Protein AF-A0A351WUB9-F1 (afdb_monomer)

Secondary structure (DSSP, 8-state):
---------------PPP-------------S----S---TTS------GGGEEEEEEGGGHHHHHTT---HHHHHHHHTTT-PPPTT-EEEEEETTTEEEEEETTEEEEEEE-SSEEEEEEPP-

Structure (mmCIF, N/CA/C/O backbone):
data_AF-A0A351WUB9-F1
#
_entry.id   AF-A0A351WUB9-F1
#
loop_
_atom_site.group_PDB
_atom_site.id
_atom_site.type_symbol
_atom_site.label_atom_id
_atom_site.label_alt_id
_atom_site.label_comp_id
_atom_site.label_asym_id
_atom_site.label_entity_id
_atom_site.label_seq_id
_atom_site.pdbx_PDB_ins_code
_atom_site.Cartn_x
_atom_site.Cartn_y
_atom_site.Cartn_z
_atom_site.occupancy
_atom_site.B_iso_or_equiv
_atom_site.auth_seq_id
_atom_site.auth_comp_id
_atom_site.auth_asym_id
_atom_site.auth_atom_id
_atom_site.pdbx_PDB_model_num
ATOM 1 N N . MET A 1 1 ? 45.863 37.625 -45.390 1.00 37.53 1 MET A N 1
ATOM 2 C CA . MET A 1 1 ? 47.266 37.220 -45.158 1.00 37.53 1 MET A CA 1
ATOM 3 C C . MET A 1 1 ? 47.279 36.270 -43.974 1.00 37.53 1 MET A C 1
ATOM 5 O O . MET A 1 1 ? 46.566 36.507 -43.010 1.00 37.53 1 MET A O 1
ATOM 9 N N . ARG A 1 2 ? 47.949 35.135 -44.159 1.00 51.59 2 ARG A N 1
ATOM 10 C CA . ARG A 1 2 ? 47.886 33.893 -43.378 1.00 51.59 2 ARG A CA 1
ATOM 11 C C . ARG A 1 2 ? 48.913 33.952 -42.246 1.00 51.59 2 ARG A C 1
ATOM 13 O O . ARG A 1 2 ? 50.030 34.376 -42.515 1.00 51.59 2 ARG A O 1
ATOM 20 N N . VAL A 1 3 ? 48.571 33.453 -41.061 1.00 47.41 3 VAL A N 1
ATOM 21 C CA . VAL A 1 3 ? 49.551 33.063 -40.033 1.00 47.41 3 VAL A CA 1
ATOM 22 C C . VAL A 1 3 ? 49.094 31.748 -39.388 1.00 47.41 3 VAL A C 1
ATOM 24 O O . VAL A 1 3 ? 48.036 31.692 -38.777 1.00 47.41 3 VAL A O 1
ATOM 27 N N . ILE A 1 4 ? 49.631 30.652 -39.935 1.00 44.12 4 ILE A N 1
ATOM 28 C CA . ILE A 1 4 ? 50.515 29.619 -39.347 1.00 44.12 4 ILE A CA 1
ATOM 29 C C . ILE A 1 4 ? 49.827 28.564 -38.473 1.00 44.12 4 ILE A C 1
ATOM 31 O O . ILE A 1 4 ? 49.181 28.838 -37.471 1.00 44.12 4 ILE A O 1
ATOM 35 N N . SER A 1 5 ? 50.006 27.332 -38.941 1.00 58.91 5 SER A N 1
ATOM 36 C CA . SER A 1 5 ? 49.690 26.061 -38.314 1.00 58.91 5 SER A CA 1
ATOM 37 C C . SER A 1 5 ? 51.014 25.505 -37.801 1.00 58.91 5 SER A C 1
ATOM 39 O O . SER A 1 5 ? 51.958 25.432 -38.585 1.00 58.91 5 SER A O 1
ATOM 41 N N . GLU A 1 6 ? 51.083 25.112 -36.533 1.00 56.53 6 GLU A N 1
ATOM 42 C CA . GLU A 1 6 ? 52.180 24.304 -36.001 1.00 56.53 6 GLU A CA 1
ATOM 43 C C . GLU A 1 6 ? 51.559 23.183 -35.170 1.00 56.53 6 GLU A C 1
ATOM 45 O O . GLU A 1 6 ? 50.889 23.411 -34.163 1.00 56.53 6 GLU A O 1
ATOM 50 N N . GLY A 1 7 ? 51.690 21.964 -35.687 1.00 48.34 7 GLY A N 1
ATOM 51 C CA . GLY A 1 7 ? 51.301 20.747 -34.995 1.00 48.34 7 GLY A CA 1
ATOM 52 C C . GLY A 1 7 ? 52.343 20.330 -33.960 1.00 48.34 7 GLY A C 1
ATOM 53 O O . GLY A 1 7 ? 53.490 20.766 -33.988 1.00 48.34 7 GLY A O 1
ATOM 54 N N . GLY A 1 8 ? 51.943 19.419 -33.078 1.00 36.59 8 GLY A N 1
ATOM 55 C CA . GLY A 1 8 ? 52.851 18.762 -32.145 1.00 36.59 8 GLY A CA 1
ATOM 56 C C . GLY A 1 8 ? 52.101 17.764 -31.277 1.00 36.59 8 GLY A C 1
ATOM 57 O O . GLY A 1 8 ? 51.615 18.109 -30.207 1.00 36.59 8 GLY A O 1
ATOM 58 N N . GLY A 1 9 ? 51.958 16.529 -31.758 1.00 44.31 9 GLY A N 1
ATOM 59 C CA . GLY A 1 9 ? 51.484 15.421 -30.933 1.00 44.31 9 GLY A CA 1
ATOM 60 C C . GLY A 1 9 ? 52.617 14.846 -30.086 1.00 44.31 9 GLY A C 1
ATOM 61 O O . GLY A 1 9 ? 53.746 14.801 -30.555 1.00 44.31 9 GLY A O 1
ATOM 62 N N . SER A 1 10 ? 52.307 14.364 -28.879 1.00 46.56 10 SER A N 1
ATOM 63 C CA . SER A 1 10 ? 52.788 13.067 -28.376 1.00 46.56 10 SER A CA 1
ATOM 64 C C . SER A 1 10 ? 52.179 12.739 -27.004 1.00 46.56 10 SER A C 1
ATOM 66 O O . SER A 1 10 ? 52.304 13.511 -26.062 1.00 46.56 10 SER A O 1
ATOM 68 N N . LEU A 1 11 ? 51.540 11.567 -26.933 1.00 51.75 11 LEU A N 1
ATOM 69 C CA . LEU A 1 11 ? 51.414 10.657 -25.784 1.00 51.75 11 LEU A CA 1
ATOM 70 C C . LEU A 1 11 ? 51.105 11.248 -24.391 1.00 51.75 11 LEU A C 1
ATOM 72 O O . LEU A 1 11 ? 52.006 11.559 -23.617 1.00 51.75 11 LEU A O 1
ATOM 76 N N . ALA A 1 12 ? 49.837 11.171 -23.977 1.00 48.62 12 ALA A N 1
ATOM 77 C CA . ALA A 1 12 ? 49.499 11.022 -22.562 1.00 48.62 12 ALA A CA 1
ATOM 78 C C . ALA A 1 12 ? 48.303 10.074 -22.385 1.00 48.62 12 ALA A C 1
ATOM 80 O O . ALA A 1 12 ? 47.210 10.280 -22.906 1.00 48.62 12 ALA A O 1
ATOM 81 N N . ARG A 1 13 ? 48.580 8.983 -21.674 1.00 45.00 13 ARG A N 1
ATOM 82 C CA . ARG A 1 13 ? 47.682 7.901 -21.263 1.00 45.00 13 ARG A CA 1
ATOM 83 C C . ARG A 1 13 ? 46.417 8.419 -20.565 1.00 45.00 13 ARG A C 1
ATOM 85 O O . ARG A 1 13 ? 46.485 9.313 -19.731 1.00 45.00 13 ARG A O 1
ATOM 92 N N . SER A 1 14 ? 45.303 7.736 -20.831 1.00 51.94 14 SER A N 1
ATOM 93 C CA . SER A 1 14 ? 44.054 7.773 -20.054 1.00 51.94 14 SER A CA 1
ATOM 94 C C . SER A 1 14 ? 44.297 7.673 -18.540 1.00 51.94 14 SER A C 1
ATOM 96 O O . SER A 1 14 ? 44.988 6.753 -18.092 1.00 51.94 14 SER A O 1
ATOM 98 N N . PRO A 1 15 ? 43.572 8.486 -17.758 1.00 49.22 15 PRO A N 1
ATOM 99 C CA . PRO A 1 15 ? 42.621 7.929 -16.805 1.00 49.22 15 PRO A CA 1
ATOM 100 C C . PRO A 1 15 ? 41.219 8.515 -17.030 1.00 49.22 15 PRO A C 1
ATOM 102 O O . PRO A 1 15 ? 41.049 9.705 -17.278 1.00 49.22 15 PRO A O 1
ATOM 105 N N . ARG A 1 16 ? 40.204 7.647 -16.968 1.00 47.44 16 ARG A N 1
ATOM 106 C CA . ARG A 1 16 ? 38.781 7.993 -17.112 1.00 47.44 16 ARG A CA 1
ATOM 107 C C . ARG A 1 16 ? 38.397 9.161 -16.186 1.00 47.44 16 ARG A C 1
ATOM 109 O O . ARG A 1 16 ? 38.609 9.028 -14.979 1.00 47.44 16 ARG A O 1
ATOM 116 N N . PRO A 1 17 ? 37.790 10.250 -16.692 1.00 45.25 17 PRO A N 1
ATOM 117 C CA . PRO A 1 17 ? 37.223 11.271 -15.829 1.00 45.25 17 PRO A CA 1
ATOM 118 C C . PRO A 1 17 ? 35.871 10.810 -15.269 1.00 45.25 17 PRO A C 1
ATOM 120 O O . PRO A 1 17 ? 34.989 10.336 -15.984 1.00 45.25 17 PRO A O 1
ATOM 123 N N . VAL A 1 18 ? 35.769 10.934 -13.951 1.00 48.00 18 VAL A N 1
ATOM 124 C CA . VAL A 1 18 ? 34.582 10.772 -13.112 1.00 48.00 18 VAL A CA 1
ATOM 125 C C . VAL A 1 18 ? 33.510 11.781 -13.542 1.00 48.00 18 VAL A C 1
ATOM 127 O O . VAL A 1 18 ? 33.804 12.967 -13.670 1.00 48.00 18 VAL A O 1
ATOM 130 N N . CYS A 1 19 ? 32.270 11.331 -13.750 1.00 45.12 19 CYS A N 1
ATOM 131 C CA . CYS A 1 19 ? 31.132 12.220 -13.994 1.00 45.12 19 CYS A CA 1
ATOM 132 C C . CYS A 1 19 ? 30.520 12.658 -12.660 1.00 45.12 19 CYS A C 1
ATOM 134 O O . CYS A 1 19 ? 29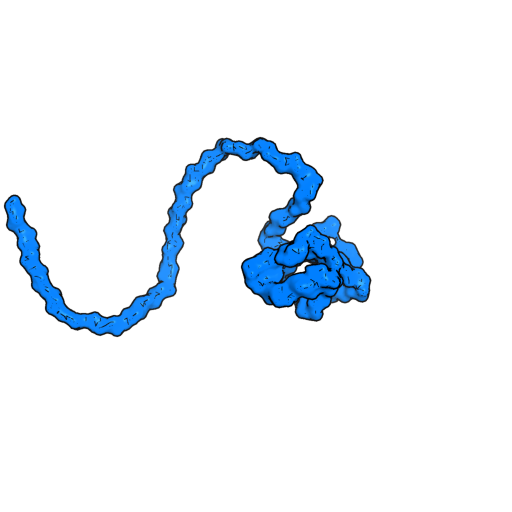.931 11.828 -11.968 1.00 45.12 19 CYS A O 1
ATOM 136 N N . ILE A 1 20 ? 30.628 13.947 -12.328 1.00 46.69 20 ILE A N 1
ATOM 137 C CA . ILE A 1 20 ? 29.765 14.608 -11.342 1.00 46.69 20 ILE A CA 1
ATOM 138 C C . ILE A 1 20 ? 29.265 15.933 -11.931 1.00 46.69 20 ILE A C 1
ATOM 140 O O . ILE A 1 20 ? 30.056 16.748 -12.397 1.00 46.69 20 ILE A O 1
ATOM 144 N N . ASP A 1 21 ? 27.935 16.033 -11.913 1.00 46.66 21 ASP A N 1
ATOM 145 C CA . ASP A 1 21 ? 27.008 17.168 -11.951 1.00 46.66 21 ASP A CA 1
ATOM 146 C C . ASP A 1 21 ? 27.412 18.497 -12.602 1.00 46.66 21 ASP A C 1
ATOM 148 O O . ASP A 1 21 ? 28.355 19.163 -12.184 1.00 46.66 21 ASP A O 1
ATOM 152 N N . SER A 1 22 ? 26.533 18.999 -13.481 1.00 45.06 22 SER A N 1
ATOM 153 C CA . SER A 1 22 ? 25.795 20.244 -13.203 1.00 45.06 22 SER A CA 1
ATOM 154 C C . SER A 1 22 ? 24.675 20.503 -14.219 1.00 45.06 22 SER A C 1
ATOM 156 O O . SER A 1 22 ? 24.810 20.305 -15.424 1.00 45.06 22 SER A O 1
ATOM 158 N N . ILE A 1 23 ? 23.553 20.948 -13.663 1.00 55.09 23 ILE A N 1
ATOM 159 C CA . ILE A 1 23 ? 22.232 21.192 -14.242 1.00 55.09 23 ILE A CA 1
ATOM 160 C C . ILE A 1 23 ? 22.271 22.408 -15.183 1.00 55.09 23 ILE A C 1
ATOM 162 O O . ILE A 1 23 ? 22.682 23.488 -14.764 1.00 55.09 23 ILE A O 1
ATOM 166 N N . GLN A 1 24 ? 21.766 22.282 -16.416 1.00 42.56 24 GLN A N 1
ATOM 167 C CA . GLN A 1 24 ? 21.377 23.443 -17.227 1.00 42.56 24 GLN A CA 1
ATOM 168 C C . GLN A 1 24 ? 19.855 23.588 -17.233 1.00 42.56 24 GLN A C 1
ATOM 170 O O . GLN A 1 24 ? 19.128 22.848 -17.895 1.00 42.56 24 GLN A O 1
ATOM 175 N N . ALA A 1 25 ? 19.390 24.571 -16.461 1.00 53.06 25 ALA A N 1
ATOM 176 C CA . ALA A 1 25 ? 18.025 25.062 -16.465 1.00 53.06 25 ALA A CA 1
ATOM 177 C C . ALA A 1 25 ? 17.694 25.681 -17.831 1.00 53.06 25 ALA A C 1
ATOM 179 O O . ALA A 1 25 ? 18.219 26.731 -18.197 1.00 53.06 25 ALA A O 1
ATOM 180 N N . THR A 1 26 ? 16.792 25.051 -18.575 1.00 49.59 26 THR A N 1
ATOM 181 C CA . THR A 1 26 ? 16.119 25.670 -19.719 1.00 49.59 26 THR A CA 1
ATOM 182 C C . THR A 1 26 ? 14.822 26.300 -19.215 1.00 49.59 26 THR A C 1
ATOM 184 O O . THR A 1 26 ? 13.783 25.651 -19.128 1.00 49.59 26 THR A O 1
ATOM 187 N N . GLN A 1 27 ? 14.883 27.582 -18.837 1.00 52.31 27 GLN A N 1
ATOM 188 C CA . GLN A 1 27 ? 13.683 28.396 -18.633 1.00 52.31 27 GLN A CA 1
ATOM 189 C C . GLN A 1 27 ? 13.010 28.618 -19.989 1.00 52.31 27 GLN A C 1
ATOM 191 O O . GLN A 1 27 ? 13.377 29.513 -20.747 1.00 52.31 27 GLN A O 1
ATOM 196 N N . THR A 1 28 ? 12.014 27.790 -20.292 1.00 50.28 28 THR A N 1
ATOM 197 C CA . THR A 1 28 ? 11.085 28.057 -21.389 1.00 50.28 28 THR A CA 1
ATOM 198 C C . THR A 1 28 ? 9.903 28.808 -20.798 1.00 50.28 28 THR A C 1
ATOM 200 O O . THR A 1 28 ? 9.047 28.225 -20.135 1.00 50.28 28 THR A O 1
ATOM 203 N N . CYS A 1 29 ? 9.903 30.126 -20.988 1.00 50.56 29 CYS A N 1
ATOM 204 C CA . CYS A 1 29 ? 8.773 30.985 -20.669 1.00 50.56 29 CYS A CA 1
ATOM 205 C C . CYS A 1 29 ? 7.576 30.503 -21.502 1.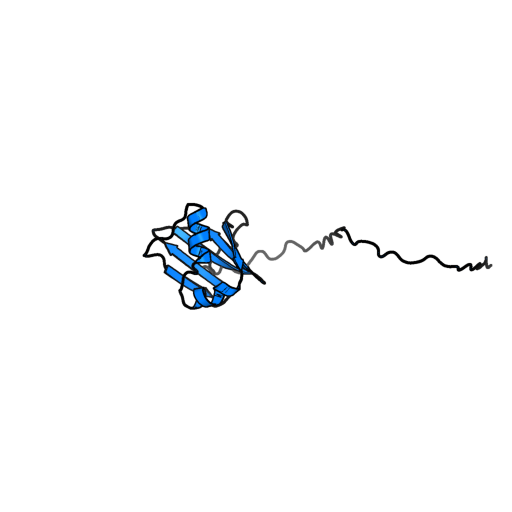00 50.56 29 CYS A C 1
ATOM 207 O O . CYS A 1 29 ? 7.587 30.627 -22.726 1.00 50.56 29 CYS A O 1
ATOM 209 N N . THR A 1 30 ? 6.585 29.886 -20.860 1.00 53.53 30 THR A N 1
ATOM 210 C CA . THR A 1 30 ? 5.307 29.544 -21.491 1.00 53.53 30 THR A CA 1
ATOM 211 C C . THR A 1 30 ? 4.219 30.370 -20.830 1.00 53.53 30 THR A C 1
ATOM 213 O O . THR A 1 30 ? 4.105 30.458 -19.612 1.00 53.53 30 THR A O 1
ATOM 216 N N . THR A 1 31 ? 3.505 31.073 -21.693 1.00 52.41 31 THR A N 1
ATOM 217 C CA . THR A 1 31 ? 2.529 32.114 -21.427 1.00 52.41 31 THR A CA 1
ATOM 218 C C . THR A 1 31 ? 1.346 31.615 -20.604 1.00 52.41 31 THR A C 1
ATOM 220 O O . THR A 1 31 ? 0.745 30.580 -20.888 1.00 52.41 31 THR A O 1
ATOM 223 N N . GLU A 1 32 ? 0.977 32.422 -19.613 1.00 51.78 32 GLU A N 1
ATOM 224 C CA . GLU A 1 32 ? -0.261 32.357 -18.844 1.00 51.78 32 GLU A CA 1
ATOM 225 C C . GLU A 1 32 ? -1.460 32.601 -19.772 1.00 51.78 32 GLU A C 1
ATOM 227 O O . GLU A 1 32 ? -1.894 33.730 -19.969 1.00 51.78 32 GLU A O 1
ATOM 232 N N . SER A 1 33 ? -1.961 31.558 -20.434 1.00 51.44 33 SER A N 1
ATOM 233 C CA . SER A 1 33 ? -3.224 31.600 -21.180 1.00 51.44 33 SER A CA 1
ATOM 234 C C . SER A 1 33 ? -3.701 30.185 -21.478 1.00 51.44 33 SER A C 1
ATOM 236 O O . SER A 1 33 ? -3.412 29.642 -22.538 1.00 51.44 33 SER A O 1
ATOM 238 N N . GLN A 1 34 ? -4.408 29.595 -20.510 1.00 45.62 34 GLN A N 1
ATOM 239 C CA . GLN A 1 34 ? -5.661 28.832 -20.676 1.00 45.62 34 GLN A CA 1
ATOM 240 C C . GLN A 1 34 ? -5.976 28.058 -19.384 1.00 45.62 34 GLN A C 1
ATOM 242 O O . GLN A 1 34 ? -6.043 26.835 -19.334 1.00 45.62 34 GLN A O 1
ATOM 247 N N . HIS A 1 35 ? -6.200 28.809 -18.303 1.00 45.38 35 HIS A N 1
ATOM 248 C CA . HIS A 1 35 ? -6.884 28.324 -17.103 1.00 45.38 35 HIS A CA 1
ATOM 249 C C . HIS A 1 35 ? -8.403 28.430 -17.309 1.00 45.38 35 HIS A C 1
ATOM 251 O O . HIS A 1 35 ? -9.088 29.217 -16.664 1.00 45.38 35 HIS A O 1
ATOM 257 N N . ALA A 1 36 ? -8.954 27.670 -18.250 1.00 49.19 36 ALA A N 1
ATOM 258 C CA . ALA A 1 36 ? -10.395 27.490 -18.343 1.00 49.19 36 ALA A CA 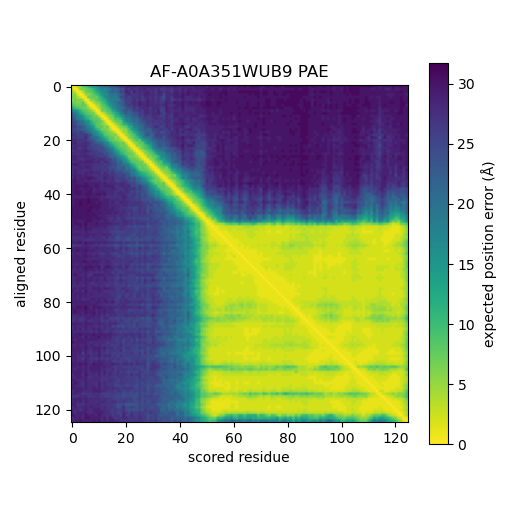1
ATOM 259 C C . ALA A 1 36 ? -10.689 26.161 -19.032 1.00 49.19 36 ALA A C 1
ATOM 261 O O . ALA A 1 36 ? -10.188 25.914 -20.119 1.00 49.19 36 ALA A O 1
ATOM 262 N N . LEU A 1 37 ? -11.569 25.369 -18.412 1.00 50.97 37 LEU A N 1
ATOM 263 C CA . LEU A 1 37 ? -12.188 24.149 -18.949 1.00 50.97 37 LEU A CA 1
ATOM 264 C C . LEU A 1 37 ? -11.391 22.848 -18.760 1.00 50.97 37 LEU A C 1
ATOM 266 O O . LEU A 1 37 ? -10.955 22.231 -19.719 1.00 50.97 37 LEU A O 1
ATOM 270 N N . TYR A 1 38 ? -11.344 22.356 -17.518 1.00 42.44 38 TYR A N 1
ATOM 271 C CA . TYR A 1 38 ? -11.850 21.003 -17.233 1.00 42.44 38 TYR A CA 1
ATOM 272 C C . TYR A 1 38 ? -12.145 20.837 -15.732 1.00 42.44 38 TYR A C 1
ATOM 274 O O . TYR A 1 38 ? -11.446 20.154 -14.989 1.00 42.44 38 TYR A O 1
ATOM 282 N N . ARG A 1 39 ? -13.220 21.477 -15.252 1.00 48.50 39 ARG A N 1
ATOM 283 C CA . ARG A 1 39 ? -13.901 20.988 -14.045 1.00 48.50 39 ARG A CA 1
ATOM 284 C C . ARG A 1 39 ? -14.691 19.746 -14.452 1.00 48.50 39 ARG A C 1
ATOM 286 O O . ARG A 1 39 ? -15.806 19.867 -14.943 1.00 48.50 39 ARG A O 1
ATOM 293 N N . SER A 1 40 ? -14.108 18.571 -14.244 1.00 39.69 40 SER A N 1
ATOM 294 C CA . SER A 1 40 ? -14.872 17.330 -14.091 1.00 39.69 40 SER A CA 1
ATOM 295 C C . SER A 1 40 ? -14.926 16.989 -12.599 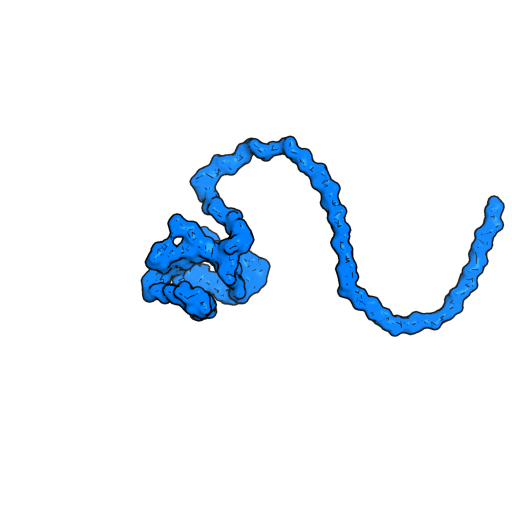1.00 39.69 40 SER A C 1
ATOM 297 O O . SER A 1 40 ? -13.865 16.816 -12.000 1.00 39.69 40 SER A O 1
ATOM 299 N N . PRO A 1 41 ? -16.108 16.894 -11.966 1.00 45.00 41 PRO A N 1
ATOM 300 C CA . PRO A 1 41 ? -16.229 16.638 -10.530 1.00 45.00 41 PRO A CA 1
ATOM 301 C C . PRO A 1 41 ? -16.086 15.148 -10.154 1.00 45.00 41 PRO A C 1
ATOM 303 O O . PRO A 1 41 ? -16.654 14.715 -9.159 1.00 45.00 41 PRO A O 1
ATOM 306 N N . THR A 1 42 ? -15.353 14.336 -10.926 1.00 42.97 42 THR A N 1
ATOM 307 C CA . THR A 1 42 ? -15.289 12.875 -10.686 1.00 42.97 42 THR A CA 1
ATOM 308 C C . THR A 1 42 ? -13.930 12.226 -10.942 1.00 42.97 42 THR A C 1
ATOM 310 O O . THR A 1 42 ? -13.816 11.005 -10.906 1.00 42.97 42 THR A O 1
ATOM 313 N N . ALA A 1 43 ? -12.871 13.008 -11.147 1.00 43.12 43 ALA A N 1
ATOM 314 C CA . ALA A 1 43 ? -11.519 12.473 -11.048 1.00 43.12 43 ALA A CA 1
ATOM 315 C C . ALA A 1 43 ? -11.095 12.572 -9.583 1.00 43.12 43 ALA A C 1
ATOM 317 O O . ALA A 1 43 ? -11.131 13.666 -9.027 1.00 43.12 43 ALA A O 1
ATOM 318 N N . CYS A 1 44 ? -10.729 11.452 -8.956 1.00 42.84 44 CYS A N 1
ATOM 319 C CA . CYS A 1 44 ? -10.124 11.410 -7.629 1.00 42.84 44 CYS A CA 1
ATOM 320 C C . CYS A 1 44 ? -8.946 12.393 -7.560 1.00 42.84 44 CYS A C 1
ATOM 322 O O . CYS A 1 44 ? -7.811 12.076 -7.923 1.00 42.84 44 CYS A O 1
ATOM 324 N N . SER A 1 45 ? -9.248 13.607 -7.106 1.00 40.06 45 SER A N 1
ATOM 325 C CA . SER A 1 45 ? -8.309 14.667 -6.797 1.00 40.06 45 SER A CA 1
ATOM 326 C C . SER A 1 45 ? -7.446 14.195 -5.651 1.00 40.06 45 SER A C 1
ATOM 328 O O . SER A 1 45 ? -7.749 14.359 -4.478 1.00 40.06 45 SER A O 1
ATOM 330 N N . SER A 1 46 ? -6.343 13.570 -6.000 1.00 45.72 46 SER A N 1
ATOM 331 C CA . SER A 1 46 ? -5.182 13.532 -5.143 1.00 45.72 46 SER A CA 1
ATOM 332 C C . SER A 1 46 ? -3.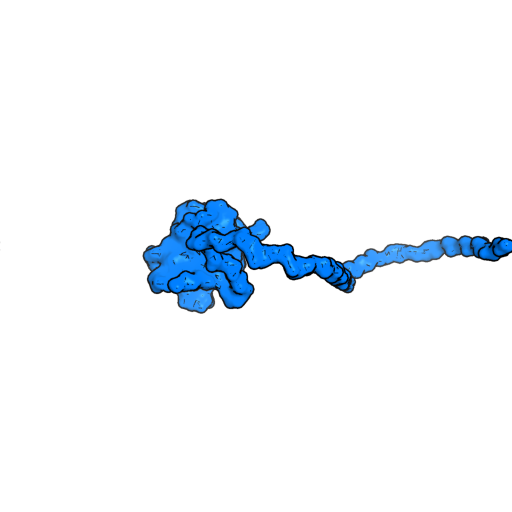997 13.589 -6.082 1.00 45.72 46 SER A C 1
ATOM 334 O O . SER A 1 46 ? -3.363 12.589 -6.386 1.00 45.72 46 SER A O 1
ATOM 336 N N . ALA A 1 47 ? -3.673 14.772 -6.588 1.00 48.56 47 ALA A N 1
ATOM 337 C CA . ALA A 1 47 ? -2.260 15.090 -6.669 1.00 48.56 47 ALA A CA 1
ATOM 338 C C . ALA A 1 47 ? -1.791 15.044 -5.210 1.00 48.56 47 ALA A C 1
ATOM 340 O O . ALA A 1 47 ? -2.064 15.968 -4.453 1.00 48.56 47 ALA A O 1
ATOM 341 N N . ALA A 1 48 ? -1.268 13.893 -4.776 1.00 48.25 48 ALA A N 1
ATOM 342 C CA . ALA A 1 48 ? -0.704 13.752 -3.449 1.00 48.25 48 ALA A CA 1
ATOM 343 C C . ALA A 1 48 ? 0.435 14.768 -3.386 1.00 48.25 48 ALA A C 1
ATOM 345 O O . ALA A 1 48 ? 1.475 14.584 -4.021 1.00 48.25 48 ALA A O 1
ATOM 346 N N . THR A 1 49 ? 0.190 15.883 -2.707 1.00 47.44 49 THR A N 1
ATOM 347 C CA . THR A 1 49 ? 1.238 16.775 -2.240 1.00 47.44 49 THR A CA 1
ATOM 348 C C . THR A 1 49 ? 2.271 15.903 -1.530 1.00 47.44 49 THR A C 1
ATOM 350 O O . THR A 1 49 ? 1.919 14.981 -0.789 1.00 47.44 49 THR A O 1
ATOM 353 N N . ALA A 1 50 ? 3.549 16.122 -1.838 1.00 54.38 50 ALA A N 1
ATOM 354 C CA . ALA A 1 50 ? 4.649 15.266 -1.396 1.00 54.38 50 ALA A CA 1
ATOM 355 C C . ALA A 1 50 ? 4.710 15.067 0.139 1.00 54.38 50 ALA A C 1
ATOM 357 O O . ALA A 1 50 ? 5.330 14.109 0.592 1.00 54.38 50 ALA A O 1
ATOM 358 N N . ASP A 1 51 ? 4.012 15.904 0.913 1.00 61.06 51 ASP A N 1
ATOM 359 C CA . ASP A 1 51 ? 3.868 15.842 2.372 1.00 61.06 51 ASP A CA 1
ATOM 360 C C . ASP A 1 51 ? 3.181 14.588 2.939 1.00 61.06 51 ASP A C 1
ATOM 362 O O . ASP A 1 51 ? 3.377 14.276 4.109 1.00 61.06 51 ASP A O 1
ATOM 366 N N . ASN A 1 52 ? 2.428 13.819 2.145 1.00 84.69 52 ASN A N 1
ATOM 367 C CA . ASN A 1 52 ? 1.675 12.664 2.668 1.00 84.69 52 ASN A CA 1
ATOM 368 C C . ASN A 1 52 ? 2.315 11.299 2.367 1.00 84.69 52 ASN A C 1
ATOM 370 O O . ASN A 1 52 ? 1.691 10.263 2.611 1.00 84.69 52 ASN A O 1
ATOM 374 N N . LEU A 1 53 ? 3.533 11.262 1.813 1.00 90.56 53 LEU A N 1
ATOM 375 C CA . LEU A 1 53 ? 4.232 10.006 1.525 1.00 90.56 53 LEU A CA 1
ATOM 376 C C . LEU A 1 53 ? 4.704 9.339 2.825 1.00 90.56 53 LEU A C 1
ATOM 378 O O . LEU A 1 53 ? 5.552 9.865 3.541 1.00 90.56 53 LEU A O 1
ATOM 382 N N . LEU A 1 54 ? 4.223 8.126 3.092 1.00 92.81 54 LEU A N 1
ATOM 383 C CA . LEU A 1 54 ? 4.632 7.348 4.259 1.00 92.81 54 LEU A CA 1
ATOM 384 C C . LEU A 1 54 ? 5.911 6.558 3.970 1.00 92.81 54 LEU A C 1
ATOM 386 O O . LEU A 1 54 ? 6.899 6.654 4.695 1.00 92.81 54 LEU A O 1
ATOM 390 N N . PHE A 1 55 ? 5.902 5.733 2.928 1.00 93.94 55 PHE A N 1
ATOM 391 C CA . PHE A 1 55 ? 7.047 4.911 2.538 1.00 93.94 55 PHE A CA 1
ATOM 392 C C . PHE A 1 55 ? 6.850 4.354 1.127 1.00 93.94 55 PHE A C 1
ATOM 394 O O . PHE A 1 55 ? 5.817 4.557 0.489 1.00 93.94 55 PHE A O 1
ATOM 401 N N . SER A 1 56 ? 7.853 3.629 0.627 1.00 94.31 56 SER A N 1
ATOM 402 C CA . SER A 1 56 ? 7.745 2.923 -0.647 1.00 94.31 56 SER A CA 1
ATOM 403 C C . SER A 1 56 ? 8.338 1.520 -0.602 1.00 94.31 56 SER A C 1
ATOM 405 O O . SER A 1 56 ? 9.392 1.294 0.000 1.00 94.31 56 SER A O 1
ATOM 407 N N . VAL A 1 57 ? 7.675 0.590 -1.286 1.00 94.06 57 VAL A N 1
ATOM 408 C CA . VAL A 1 57 ? 8.036 -0.835 -1.370 1.00 94.06 57 VAL A CA 1
ATOM 409 C C . VAL A 1 57 ? 8.299 -1.257 -2.821 1.00 94.06 57 VAL A C 1
ATOM 411 O O . VAL A 1 57 ? 7.981 -0.493 -3.738 1.00 94.06 57 VAL A O 1
ATOM 414 N N . PRO A 1 58 ? 8.913 -2.428 -3.066 1.00 95.81 58 PRO A N 1
ATOM 415 C CA . PRO A 1 58 ? 9.105 -2.943 -4.418 1.00 95.81 58 PRO A CA 1
ATOM 416 C C . PRO A 1 58 ? 7.782 -3.148 -5.164 1.00 95.81 58 PRO A C 1
ATOM 418 O O . PRO A 1 58 ? 6.768 -3.500 -4.566 1.00 95.81 58 PRO A O 1
ATOM 421 N N . VAL A 1 59 ? 7.813 -2.976 -6.487 1.00 95.75 59 VAL A N 1
ATOM 422 C CA . VAL A 1 59 ? 6.641 -3.161 -7.363 1.00 95.75 59 VAL A CA 1
ATOM 423 C C . VAL A 1 59 ? 6.149 -4.609 -7.464 1.00 95.75 59 VAL A C 1
ATOM 425 O O . VAL A 1 59 ? 5.034 -4.829 -7.920 1.00 95.75 59 VAL A O 1
ATOM 428 N N . ALA A 1 60 ? 6.938 -5.584 -7.000 1.00 95.00 60 ALA A N 1
ATOM 429 C CA . ALA A 1 60 ? 6.580 -7.006 -7.007 1.00 95.00 60 ALA A CA 1
ATOM 430 C C . ALA A 1 60 ? 5.247 -7.306 -6.293 1.00 95.00 60 ALA A C 1
ATOM 432 O O . ALA A 1 60 ? 4.569 -8.261 -6.640 1.00 95.00 60 ALA A O 1
ATOM 433 N N . HIS A 1 61 ? 4.843 -6.449 -5.354 1.00 94.25 61 HIS A N 1
ATOM 434 C CA . HIS A 1 61 ? 3.605 -6.591 -4.588 1.00 94.25 61 HIS A CA 1
ATOM 435 C C . HIS A 1 61 ? 2.355 -6.028 -5.288 1.00 94.25 61 HIS A C 1
ATOM 437 O O . HIS A 1 61 ? 1.280 -6.003 -4.695 1.00 94.25 61 HIS A O 1
ATOM 443 N N . ALA A 1 62 ? 2.477 -5.521 -6.519 1.00 94.69 62 ALA A N 1
ATOM 444 C CA . ALA A 1 62 ? 1.341 -4.957 -7.252 1.00 94.69 62 ALA A CA 1
ATOM 445 C C . ALA A 1 62 ? 0.271 -6.016 -7.562 1.00 94.69 62 ALA A C 1
ATOM 447 O O . ALA A 1 62 ? -0.914 -5.732 -7.438 1.00 94.69 62 ALA A O 1
ATOM 448 N N . GLU A 1 63 ? 0.692 -7.236 -7.905 1.00 96.12 63 GLU A N 1
ATOM 449 C CA . GLU A 1 63 ? -0.219 -8.336 -8.243 1.00 96.12 63 GLU A CA 1
ATOM 450 C C . GLU A 1 63 ? -1.066 -8.772 -7.039 1.00 96.12 63 GLU A C 1
ATOM 452 O O . GLU A 1 63 ? -2.269 -8.979 -7.161 1.00 96.12 63 GLU A O 1
ATOM 457 N N . GLU A 1 64 ? -0.467 -8.834 -5.847 1.00 96.88 64 GLU A N 1
ATOM 458 C CA . GLU A 1 64 ? -1.201 -9.109 -4.607 1.00 96.88 64 GLU A CA 1
ATOM 459 C C . GLU A 1 64 ? -2.296 -8.059 -4.364 1.00 96.88 64 GLU A C 1
ATOM 461 O O . GLU A 1 64 ? -3.431 -8.409 -4.043 1.00 96.88 64 GLU A O 1
ATOM 466 N N . LEU A 1 65 ? -1.979 -6.778 -4.580 1.00 96.12 65 LEU A N 1
ATOM 467 C CA . LEU A 1 65 ? -2.940 -5.685 -4.428 1.00 96.12 65 LEU A CA 1
ATOM 468 C C . LEU A 1 65 ? -4.056 -5.738 -5.478 1.00 96.12 65 LEU A C 1
ATOM 470 O O . LEU A 1 65 ? -5.207 -5.452 -5.149 1.00 96.12 65 LEU A O 1
ATOM 474 N N . ASP A 1 66 ? -3.745 -6.127 -6.716 1.00 96.69 66 ASP A N 1
ATOM 475 C CA . ASP A 1 66 ? -4.745 -6.357 -7.767 1.00 96.69 66 ASP A CA 1
ATOM 476 C C . ASP A 1 66 ? -5.710 -7.490 -7.400 1.00 96.69 66 ASP A C 1
ATOM 478 O O . ASP A 1 66 ? -6.901 -7.419 -7.701 1.00 96.69 66 ASP A O 1
ATOM 482 N N . HIS A 1 67 ? -5.226 -8.492 -6.667 1.00 96.62 67 HIS A N 1
ATOM 483 C CA . HIS A 1 67 ? -6.035 -9.575 -6.106 1.00 96.62 67 HIS A CA 1
ATOM 484 C C . HIS A 1 67 ? -6.691 -9.229 -4.761 1.00 96.62 67 HIS A C 1
ATOM 486 O O . HIS A 1 67 ? -7.187 -10.118 -4.073 1.00 96.62 67 HIS A O 1
ATOM 492 N N . GLN A 1 68 ? -6.721 -7.947 -4.387 1.00 95.94 68 GLN A N 1
ATOM 493 C CA . GLN A 1 68 ? -7.304 -7.448 -3.137 1.00 95.94 68 GLN A CA 1
ATOM 494 C C . GLN A 1 68 ? -6.651 -8.016 -1.863 1.00 95.94 68 GLN A C 1
ATOM 496 O O . GLN A 1 68 ? -7.234 -7.980 -0.778 1.00 95.94 68 GLN A O 1
ATOM 501 N N . LEU A 1 69 ? -5.421 -8.517 -1.968 1.00 96.25 69 LEU A N 1
ATOM 502 C CA . LEU A 1 69 ? -4.637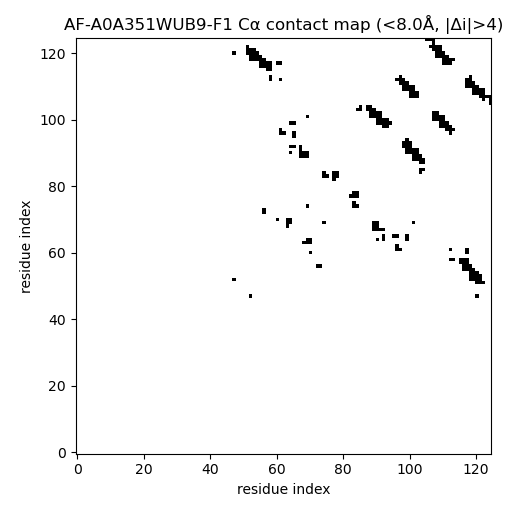 -8.998 -0.838 1.00 96.25 69 LEU A CA 1
ATOM 503 C C . LEU A 1 69 ? -3.743 -7.872 -0.326 1.00 96.25 69 LEU A C 1
ATOM 505 O O . LEU A 1 69 ? -3.217 -7.081 -1.103 1.00 96.25 69 LEU A O 1
ATOM 509 N N . ILE A 1 70 ? -3.557 -7.800 0.995 1.00 95.75 70 ILE A N 1
ATOM 510 C CA . ILE A 1 70 ? -2.604 -6.867 1.609 1.00 95.75 70 ILE A CA 1
ATOM 511 C C . ILE A 1 70 ? -1.264 -7.596 1.773 1.00 95.75 70 ILE A C 1
ATOM 513 O O . ILE A 1 70 ? -1.186 -8.453 2.656 1.00 95.75 70 ILE A O 1
ATOM 517 N N . PRO A 1 71 ? -0.213 -7.232 1.011 1.00 95.56 71 PRO A N 1
ATOM 518 C CA . PRO A 1 71 ? 1.118 -7.804 1.168 1.00 95.56 71 PRO A CA 1
ATOM 519 C C . PRO A 1 71 ? 1.629 -7.710 2.607 1.00 95.56 71 PRO A C 1
ATOM 521 O O . PRO A 1 71 ? 1.570 -6.639 3.228 1.00 95.56 71 PRO A O 1
ATOM 524 N N . ASP A 1 72 ? 2.239 -8.783 3.111 1.00 95.06 72 ASP A N 1
ATOM 525 C CA . ASP A 1 72 ? 2.811 -8.822 4.466 1.00 95.06 72 ASP A CA 1
ATOM 526 C C . ASP A 1 72 ? 3.848 -7.717 4.689 1.00 95.06 72 ASP A C 1
ATOM 528 O O . ASP A 1 72 ? 3.923 -7.113 5.762 1.00 95.06 72 ASP A O 1
ATOM 532 N N . LEU A 1 73 ? 4.615 -7.380 3.645 1.00 95.25 73 LEU A N 1
ATOM 533 C CA . LEU A 1 73 ? 5.573 -6.281 3.703 1.00 95.25 73 LEU A CA 1
ATOM 534 C C . LEU A 1 73 ? 4.888 -4.939 4.001 1.00 95.25 73 LEU A C 1
ATOM 536 O O . LEU A 1 73 ? 5.439 -4.139 4.758 1.00 95.25 73 LEU A O 1
ATOM 540 N N . LEU A 1 74 ? 3.707 -4.679 3.429 1.00 94.56 74 LEU A N 1
ATOM 541 C CA . LEU A 1 74 ? 2.948 -3.458 3.708 1.00 94.56 74 LEU A CA 1
ATOM 542 C C . LEU A 1 74 ? 2.422 -3.459 5.142 1.00 94.56 74 LEU A C 1
ATOM 544 O O . LEU A 1 74 ? 2.600 -2.456 5.835 1.00 94.56 74 LEU A O 1
ATOM 548 N N . ARG A 1 75 ? 1.864 -4.586 5.611 1.00 95.00 75 ARG A N 1
ATOM 549 C CA . ARG A 1 75 ? 1.404 -4.737 7.004 1.00 95.00 75 ARG A CA 1
ATOM 550 C C . ARG A 1 75 ? 2.527 -4.436 7.990 1.00 95.00 75 ARG A C 1
ATOM 552 O O . ARG A 1 75 ? 2.372 -3.580 8.855 1.00 95.00 75 ARG A O 1
ATOM 559 N N . HIS A 1 76 ? 3.687 -5.060 7.799 1.00 95.56 76 HIS A N 1
ATOM 560 C CA . HIS A 1 76 ? 4.850 -4.883 8.670 1.00 95.56 76 HIS A CA 1
ATOM 561 C C . HIS A 1 76 ? 5.401 -3.454 8.648 1.00 95.56 76 HIS A C 1
ATOM 563 O O . HIS A 1 76 ? 5.833 -2.918 9.668 1.00 95.56 76 HIS A O 1
ATOM 569 N N . ARG A 1 77 ? 5.407 -2.803 7.478 1.00 95.62 77 ARG A N 1
ATOM 570 C CA . ARG A 1 77 ? 5.871 -1.413 7.347 1.00 95.62 77 ARG A CA 1
ATOM 571 C C . ARG A 1 77 ? 4.936 -0.428 8.037 1.00 95.62 77 ARG A C 1
ATOM 573 O O . ARG A 1 77 ? 5.437 0.505 8.660 1.00 95.62 77 ARG A O 1
ATOM 580 N N . LEU A 1 78 ? 3.627 -0.640 7.940 1.00 94.06 78 LEU A N 1
ATOM 581 C CA . LEU A 1 78 ? 2.626 0.158 8.644 1.00 94.06 78 LEU A CA 1
ATOM 582 C C . LEU A 1 78 ? 2.708 -0.076 10.159 1.00 94.06 78 LEU A C 1
ATOM 584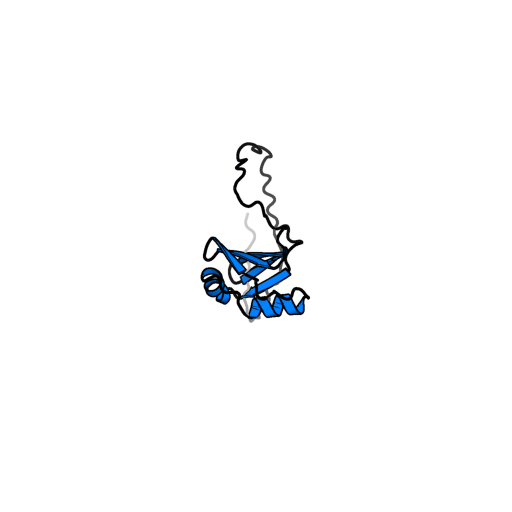 O O . LEU A 1 78 ? 2.805 0.882 10.920 1.00 94.06 78 LEU A O 1
ATOM 588 N N . GLU A 1 79 ? 2.826 -1.327 10.605 1.00 94.62 79 GLU A N 1
ATOM 589 C CA . GLU A 1 79 ? 2.976 -1.662 12.026 1.00 94.62 79 GLU A CA 1
ATOM 590 C C . GLU A 1 79 ? 4.226 -1.029 12.654 1.00 94.62 79 GLU A C 1
ATOM 592 O O . GLU A 1 79 ? 4.141 -0.429 13.724 1.00 94.62 79 GLU A O 1
ATOM 597 N N . ARG A 1 80 ? 5.375 -1.049 11.963 1.00 94.69 80 ARG A N 1
ATOM 598 C CA . ARG A 1 80 ? 6.600 -0.367 12.427 1.00 94.69 80 ARG A CA 1
ATOM 599 C C . ARG A 1 8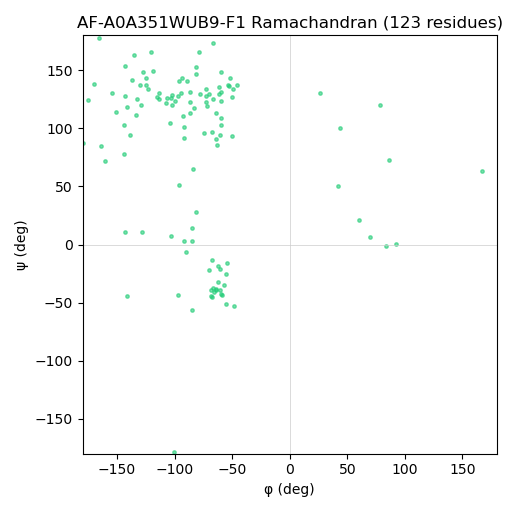0 ? 6.451 1.146 12.588 1.00 94.69 80 ARG A C 1
ATOM 601 O O . ARG A 1 80 ? 7.262 1.751 13.283 1.00 94.69 80 ARG A O 1
ATOM 608 N N . ARG A 1 81 ? 5.465 1.757 11.930 1.00 92.19 81 ARG A N 1
ATOM 609 C CA . ARG A 1 81 ? 5.136 3.182 12.075 1.00 92.19 81 ARG A CA 1
ATOM 610 C C . ARG A 1 81 ? 4.106 3.453 13.176 1.00 92.19 81 ARG A C 1
ATOM 612 O O . ARG A 1 81 ? 3.859 4.616 13.467 1.00 92.19 81 ARG A O 1
ATOM 619 N N . GLY A 1 82 ? 3.533 2.414 13.784 1.00 92.06 82 GLY A N 1
ATOM 620 C CA . GLY A 1 82 ? 2.419 2.520 14.732 1.00 92.06 82 GLY A CA 1
ATOM 621 C C . GLY A 1 82 ? 1.036 2.391 14.084 1.00 92.06 82 GLY A C 1
ATOM 622 O O . GLY A 1 82 ? 0.029 2.405 14.782 1.00 92.06 82 GLY A O 1
ATOM 623 N N . ASP A 1 83 ? 0.974 2.190 12.767 1.00 91.25 83 ASP A N 1
ATOM 624 C CA . ASP A 1 83 ? -0.255 2.092 11.979 1.00 91.25 83 ASP A CA 1
ATOM 625 C C . ASP A 1 83 ? -0.672 0.631 11.764 1.00 91.25 83 ASP A C 1
ATOM 627 O O . ASP A 1 83 ? -0.875 0.174 10.640 1.00 91.25 83 ASP A O 1
ATOM 631 N N . ARG A 1 84 ? -0.757 -0.162 12.837 1.00 93.50 84 ARG A N 1
ATOM 632 C CA . ARG A 1 84 ? -1.124 -1.580 12.704 1.00 93.50 84 ARG A CA 1
ATOM 633 C C . ARG A 1 84 ? -2.506 -1.709 12.061 1.00 93.50 84 ARG A C 1
ATOM 635 O O . ARG A 1 84 ? -3.476 -1.167 12.588 1.00 93.50 84 ARG A O 1
ATOM 642 N N . LEU A 1 85 ? -2.568 -2.440 10.949 1.00 93.31 85 LEU A N 1
ATOM 643 C CA . LEU A 1 85 ? -3.813 -2.738 10.248 1.00 93.31 85 LEU A CA 1
ATOM 644 C C . LEU A 1 85 ? -4.638 -3.765 11.027 1.00 93.31 85 LEU A C 1
ATOM 646 O O . LEU A 1 85 ? -4.101 -4.794 11.458 1.00 93.31 85 LEU A O 1
ATOM 650 N N . GLY A 1 86 ? -5.933 -3.500 11.166 1.00 91.19 86 GLY A N 1
ATOM 651 C CA . GLY A 1 86 ? -6.901 -4.408 11.761 1.00 91.19 86 GLY A CA 1
ATOM 652 C C . GLY A 1 86 ? -7.132 -5.680 10.939 1.00 91.19 86 GLY A C 1
ATOM 653 O O . GLY A 1 86 ? -6.644 -5.859 9.815 1.00 91.19 86 GLY A O 1
ATOM 654 N N . THR A 1 87 ? -7.909 -6.598 11.513 1.00 90.75 87 THR A N 1
ATOM 655 C CA . THR A 1 87 ? -8.368 -7.821 10.829 1.00 90.75 87 THR A CA 1
ATOM 656 C C . THR A 1 87 ? -9.393 -7.526 9.737 1.00 90.75 87 THR A C 1
ATOM 658 O O . THR A 1 87 ? -9.541 -8.324 8.817 1.00 90.75 87 THR A O 1
ATOM 661 N N . LEU A 1 88 ? -10.066 -6.376 9.822 1.00 92.19 88 LEU A N 1
ATOM 662 C CA . LEU A 1 88 ? -11.050 -5.901 8.851 1.00 92.19 88 LEU A CA 1
ATOM 663 C C . LEU A 1 88 ? -10.438 -5.018 7.755 1.00 92.19 88 LEU A C 1
ATOM 665 O O . LEU A 1 88 ? -11.180 -4.523 6.910 1.00 92.19 88 LEU A O 1
ATOM 669 N N . ALA A 1 89 ? -9.115 -4.822 7.753 1.00 94.19 89 ALA A N 1
ATOM 670 C CA . ALA A 1 89 ? -8.437 -4.043 6.727 1.00 94.19 89 ALA A CA 1
ATOM 671 C C . ALA A 1 89 ? -8.636 -4.677 5.343 1.00 94.19 89 ALA A C 1
ATOM 673 O O . ALA A 1 89 ? -8.367 -5.867 5.152 1.00 94.19 89 ALA A O 1
ATOM 674 N N . GLN A 1 90 ? -9.062 -3.871 4.373 1.00 94.94 90 GLN A N 1
ATOM 675 C CA . GLN A 1 90 ? -9.372 -4.319 3.015 1.00 94.94 90 GLN A CA 1
ATOM 676 C C . GLN A 1 90 ? -8.630 -3.489 1.974 1.00 94.94 90 GLN A C 1
ATOM 678 O O . GLN A 1 90 ? -8.389 -2.297 2.174 1.00 94.94 90 GLN A O 1
ATOM 683 N N . VAL A 1 91 ? -8.293 -4.127 0.852 1.00 96.56 91 VAL A N 1
ATOM 684 C CA . VAL A 1 91 ? -7.785 -3.443 -0.339 1.00 96.56 91 VAL A CA 1
ATOM 685 C C . VAL A 1 91 ? -8.940 -3.157 -1.283 1.00 96.56 91 VAL A C 1
ATOM 687 O O . VAL A 1 91 ? -9.691 -4.053 -1.658 1.00 96.56 91 VAL A O 1
ATOM 690 N N . GLU A 1 92 ? -9.023 -1.919 -1.737 1.00 95.75 92 GLU A N 1
ATOM 691 C CA . GLU A 1 92 ? -9.878 -1.505 -2.833 1.00 95.75 92 GLU A CA 1
ATOM 692 C C . GLU A 1 92 ? -9.021 -1.204 -4.066 1.00 95.75 92 GLU A C 1
ATOM 694 O O . GLU A 1 92 ? -8.130 -0.346 -4.044 1.00 95.75 92 GLU A O 1
ATOM 699 N N . VAL A 1 93 ? -9.298 -1.909 -5.160 1.00 95.56 93 VAL A N 1
ATOM 700 C CA . VAL A 1 93 ? -8.627 -1.690 -6.445 1.00 95.56 93 VAL A CA 1
ATOM 701 C C . VAL A 1 93 ? -9.318 -0.532 -7.159 1.00 95.56 93 VAL A C 1
ATOM 703 O O . VAL A 1 93 ? -10.502 -0.614 -7.479 1.00 95.56 93 VAL A O 1
ATOM 706 N N . ARG A 1 94 ? -8.586 0.561 -7.400 1.00 93.38 94 ARG A N 1
ATOM 707 C CA . ARG A 1 94 ? -9.105 1.744 -8.109 1.00 93.38 94 ARG A CA 1
ATOM 708 C C . ARG A 1 94 ? -8.731 1.729 -9.589 1.00 93.38 94 ARG A C 1
ATOM 710 O O . ARG A 1 94 ? -9.564 2.047 -10.427 1.00 93.38 94 ARG A O 1
ATOM 717 N N . ASP A 1 95 ? -7.483 1.377 -9.888 1.00 92.06 95 ASP A N 1
ATOM 718 C CA . ASP A 1 95 ? -6.933 1.235 -11.241 1.00 92.06 95 ASP A CA 1
ATOM 719 C C . ASP A 1 95 ? -5.937 0.059 -11.212 1.00 92.06 95 ASP A C 1
ATOM 721 O O . ASP A 1 95 ? -4.846 0.220 -10.648 1.00 92.06 95 ASP A O 1
ATOM 725 N N . PRO A 1 96 ? -6.308 -1.135 -11.714 1.00 93.31 96 PRO A N 1
ATOM 726 C CA . PRO A 1 96 ? -5.465 -2.323 -11.638 1.00 93.31 96 PRO A CA 1
ATOM 727 C C . PRO A 1 96 ? -4.059 -2.078 -12.187 1.00 93.31 96 PRO A C 1
ATOM 729 O O . PRO A 1 96 ? -3.862 -1.436 -13.220 1.00 93.31 96 PRO A O 1
ATOM 732 N N . GLY A 1 97 ? -3.050 -2.564 -11.477 1.00 93.44 97 GLY A N 1
ATOM 733 C CA . GLY A 1 97 ? -1.656 -2.362 -11.829 1.00 93.44 97 GLY A CA 1
ATOM 734 C C . GLY A 1 97 ? -1.168 -0.923 -11.656 1.00 93.44 97 GLY A C 1
ATOM 735 O O . GLY A 1 97 ? -0.035 -0.654 -12.060 1.00 93.44 97 GLY A O 1
ATOM 736 N N . ARG A 1 98 ? -1.953 0.006 -11.085 1.00 94.06 98 ARG A N 1
ATOM 737 C CA . ARG A 1 98 ? -1.569 1.423 -10.957 1.00 94.06 98 ARG A CA 1
ATOM 738 C C . ARG A 1 98 ? -1.970 2.113 -9.652 1.00 94.06 98 ARG A C 1
ATOM 740 O O . ARG A 1 98 ? -1.145 2.860 -9.116 1.00 94.06 98 ARG A O 1
ATOM 747 N N . LEU A 1 99 ? -3.193 1.928 -9.160 1.00 94.44 99 LEU A N 1
ATOM 748 C CA . LEU A 1 99 ? -3.741 2.640 -8.001 1.00 94.44 99 LEU A CA 1
ATOM 749 C C . LEU A 1 99 ? -4.622 1.725 -7.144 1.00 94.44 99 LEU A C 1
ATOM 751 O O . LEU A 1 99 ? -5.610 1.160 -7.615 1.00 94.44 99 LEU A O 1
ATOM 755 N N . TRP A 1 100 ? -4.321 1.697 -5.849 1.00 96.75 100 TRP A N 1
ATOM 756 C CA . TRP A 1 100 ? -5.058 0.941 -4.840 1.00 96.75 100 TRP A CA 1
ATOM 757 C C . TRP A 1 100 ? -5.293 1.796 -3.597 1.00 96.75 100 TRP A C 1
ATOM 759 O O . TRP A 1 100 ? -4.631 2.819 -3.390 1.00 96.75 100 TRP A O 1
ATOM 769 N N . CYS A 1 101 ? -6.227 1.369 -2.759 1.00 95.56 101 C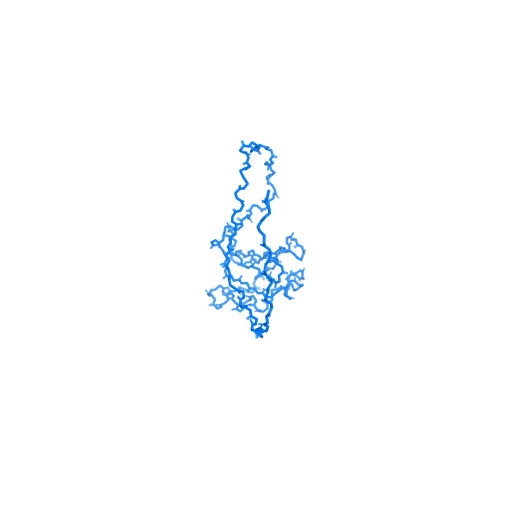YS A N 1
ATOM 770 C CA . CYS A 1 101 ? -6.468 1.943 -1.444 1.00 95.56 101 CYS A CA 1
ATOM 771 C C . CYS A 1 101 ? -6.516 0.826 -0.401 1.00 95.56 101 CYS A C 1
ATOM 773 O O . CYS A 1 101 ? -7.122 -0.205 -0.662 1.00 95.56 101 CYS A O 1
ATOM 775 N N . ILE A 1 102 ? -5.903 1.014 0.766 1.00 95.94 102 ILE A N 1
ATOM 776 C CA . ILE A 1 102 ? -6.164 0.182 1.946 1.00 95.94 102 ILE A CA 1
ATOM 777 C C . ILE A 1 102 ? -7.060 0.984 2.880 1.00 95.94 102 ILE A C 1
ATOM 779 O O . ILE A 1 102 ? -6.695 2.097 3.254 1.00 95.94 102 ILE A O 1
ATOM 783 N N . CYS A 1 103 ? -8.190 0.414 3.281 1.00 94.25 103 CYS A N 1
ATOM 784 C CA . CYS A 1 103 ? -9.115 1.014 4.238 1.00 94.25 103 CYS A CA 1
ATOM 785 C C . CYS A 1 103 ? -9.141 0.174 5.519 1.00 94.25 103 CYS A C 1
ATOM 787 O O . CYS A 1 103 ? -9.300 -1.045 5.448 1.00 94.25 103 CYS A O 1
ATOM 789 N N . ASP A 1 104 ? -8.983 0.816 6.676 1.00 93.38 104 ASP A N 1
ATOM 790 C CA . ASP A 1 104 ? -8.963 0.165 7.990 1.00 93.38 104 ASP A CA 1
ATOM 791 C C . ASP A 1 104 ? -9.469 1.110 9.090 1.00 93.38 104 ASP A C 1
ATOM 793 O O . ASP A 1 104 ? -8.830 2.121 9.371 1.00 93.38 104 ASP A O 1
ATOM 797 N N . GLU A 1 105 ? -10.616 0.791 9.702 1.00 86.25 105 GLU A N 1
ATOM 798 C CA . GLU A 1 105 ? -11.205 1.503 10.857 1.00 86.25 105 GLU A CA 1
ATOM 799 C C . GLU A 1 105 ? -11.121 3.046 10.783 1.00 86.25 105 GLU A C 1
ATOM 801 O O . GLU A 1 105 ? -10.665 3.722 11.702 1.00 86.25 105 GLU A O 1
ATOM 806 N N . GLY A 1 106 ? -11.551 3.624 9.655 1.00 84.31 106 GLY A N 1
ATOM 807 C CA . GLY A 1 106 ? -11.561 5.080 9.442 1.00 84.31 106 GLY A CA 1
ATOM 808 C C . GLY A 1 106 ? -10.229 5.676 8.971 1.00 84.31 106 GLY A C 1
ATOM 809 O O . GLY A 1 106 ? -10.160 6.872 8.697 1.00 84.31 106 GLY A O 1
ATOM 810 N N . ARG A 1 107 ? -9.184 4.857 8.820 1.00 90.31 107 ARG A N 1
ATOM 811 C CA . ARG A 1 107 ? -7.935 5.216 8.140 1.00 90.31 107 ARG A CA 1
ATOM 812 C C . ARG A 1 107 ? -7.981 4.735 6.698 1.00 90.31 107 ARG A C 1
ATOM 814 O O . ARG A 1 107 ? -8.446 3.631 6.412 1.00 90.31 107 ARG A O 1
ATOM 821 N N . SER A 1 108 ? -7.464 5.555 5.792 1.00 93.12 108 SER A N 1
ATOM 822 C CA . SER A 1 108 ? -7.276 5.187 4.394 1.00 93.12 108 SER A CA 1
ATOM 823 C C . SER A 1 108 ? -5.820 5.402 3.992 1.00 93.12 108 SER A C 1
ATOM 825 O O . SER A 1 108 ? -5.162 6.343 4.437 1.00 93.12 108 SER A O 1
ATOM 827 N N . TYR A 1 109 ? -5.292 4.513 3.157 1.00 94.31 109 TYR A N 1
ATOM 828 C CA . TYR A 1 109 ? -3.941 4.601 2.615 1.00 94.31 109 TYR A CA 1
ATOM 829 C C . TYR A 1 109 ? -4.001 4.450 1.103 1.00 94.31 109 TYR A C 1
ATOM 831 O O . TYR A 1 109 ? -4.418 3.411 0.599 1.00 94.31 109 TYR A O 1
ATOM 839 N N . SER A 1 110 ? -3.550 5.459 0.361 1.00 94.88 110 SER A N 1
ATOM 840 C CA . SER A 1 110 ? -3.465 5.368 -1.098 1.00 94.88 110 SER A CA 1
ATOM 841 C C . SER A 1 110 ? -2.136 4.743 -1.502 1.00 94.88 110 SER A C 1
ATOM 843 O O . SER A 1 110 ? -1.079 5.174 -1.048 1.00 94.88 110 SER A O 1
ATOM 845 N N . ILE A 1 111 ? -2.169 3.752 -2.388 1.00 95.44 111 ILE A N 1
ATOM 846 C CA . ILE A 1 111 ? -0.979 3.101 -2.933 1.00 95.44 111 ILE A CA 1
ATOM 847 C C . ILE A 1 111 ? -0.915 3.385 -4.425 1.00 95.44 111 ILE A C 1
ATOM 849 O O . ILE A 1 111 ? -1.869 3.126 -5.154 1.00 95.44 111 ILE A O 1
ATOM 853 N N . ARG A 1 112 ? 0.222 3.899 -4.892 1.00 95.00 112 ARG A N 1
ATOM 854 C CA . ARG A 1 112 ? 0.440 4.245 -6.300 1.00 95.00 112 ARG A CA 1
ATOM 855 C C . ARG A 1 112 ? 1.639 3.526 -6.854 1.00 95.00 112 ARG A C 1
ATOM 857 O O . ARG A 1 112 ? 2.717 3.564 -6.260 1.00 95.00 112 ARG A O 1
ATOM 864 N N . LYS A 1 113 ? 1.479 2.951 -8.038 1.00 94.81 113 LYS A N 1
ATOM 865 C CA . LYS A 1 113 ? 2.608 2.465 -8.811 1.00 94.81 113 LYS A CA 1
ATOM 866 C C . LYS A 1 113 ? 3.379 3.643 -9.392 1.00 94.81 113 LYS A C 1
ATOM 868 O O . LYS A 1 113 ? 2.850 4.460 -10.142 1.00 94.81 113 LYS A O 1
ATOM 873 N N . LEU A 1 114 ? 4.652 3.685 -9.043 1.00 90.56 114 LEU A N 1
ATOM 874 C CA . LEU A 1 114 ? 5.699 4.417 -9.739 1.00 90.56 114 LEU A CA 1
ATOM 875 C C . LEU A 1 114 ? 6.479 3.423 -10.615 1.00 90.56 114 LEU A C 1
ATOM 877 O O . LEU A 1 114 ? 6.182 2.232 -10.625 1.00 90.56 114 LEU A O 1
ATOM 881 N N . THR A 1 115 ? 7.517 3.880 -11.316 1.00 88.94 115 THR A N 1
ATOM 882 C CA . THR A 1 115 ? 8.269 3.059 -12.283 1.00 88.94 115 THR A CA 1
ATOM 883 C C . THR A 1 115 ? 8.684 1.683 -11.744 1.00 88.94 115 THR A C 1
ATOM 885 O O . THR A 1 115 ? 8.372 0.668 -12.355 1.00 88.94 115 THR A O 1
ATOM 888 N N . ALA A 1 116 ? 9.348 1.636 -10.584 1.00 91.50 116 ALA A N 1
ATOM 889 C CA . ALA A 1 116 ? 9.853 0.391 -9.984 1.00 91.50 116 ALA A CA 1
ATOM 890 C C . ALA A 1 116 ? 9.422 0.198 -8.519 1.00 91.50 116 ALA A C 1
ATOM 892 O O . ALA A 1 116 ? 9.955 -0.656 -7.807 1.00 91.50 116 ALA A O 1
ATOM 893 N N . ARG A 1 117 ? 8.491 1.024 -8.030 1.00 94.50 117 ARG A N 1
ATOM 894 C CA . ARG A 1 117 ? 8.107 1.070 -6.614 1.00 94.50 117 ARG A CA 1
ATOM 895 C C . ARG A 1 117 ? 6.620 1.319 -6.463 1.00 94.50 117 ARG A C 1
ATOM 897 O O . ARG A 1 117 ? 6.014 1.974 -7.304 1.00 94.50 117 ARG A O 1
ATOM 904 N N . LEU A 1 118 ? 6.069 0.867 -5.350 1.00 95.81 118 LEU A N 1
ATOM 905 C CA . LEU A 1 118 ? 4.764 1.295 -4.871 1.00 95.81 118 LEU A CA 1
ATOM 906 C C . LEU A 1 118 ? 4.984 2.347 -3.792 1.00 95.81 118 LEU A C 1
ATOM 908 O O . LEU A 1 118 ? 5.707 2.096 -2.827 1.00 95.81 118 LEU A O 1
ATOM 912 N N . ALA A 1 119 ? 4.403 3.525 -3.972 1.00 95.19 119 ALA A N 1
ATOM 913 C CA . ALA A 1 119 ? 4.420 4.602 -2.995 1.00 95.19 119 ALA A CA 1
ATOM 914 C C . ALA A 1 119 ? 3.121 4.574 -2.189 1.00 95.19 119 ALA A C 1
ATOM 916 O O . ALA A 1 119 ? 2.039 4.535 -2.774 1.00 95.19 119 ALA A O 1
ATOM 917 N N . VAL A 1 120 ? 3.244 4.573 -0.864 1.00 95.19 120 VAL A N 1
ATOM 918 C CA . VAL A 1 120 ? 2.118 4.527 0.072 1.00 95.19 120 VAL A CA 1
ATOM 919 C C . VAL A 1 120 ? 1.954 5.898 0.704 1.00 95.19 120 VAL A C 1
ATOM 921 O O . VAL A 1 120 ? 2.905 6.436 1.272 1.00 95.19 120 VAL A O 1
ATOM 924 N N . TYR A 1 121 ? 0.752 6.444 0.618 1.00 93.69 121 TYR A N 1
ATOM 925 C CA . TYR A 1 121 ? 0.381 7.757 1.121 1.00 93.69 121 TYR A CA 1
ATOM 926 C C . TYR A 1 121 ? -0.712 7.623 2.171 1.00 93.69 121 TYR A C 1
ATOM 928 O O . TYR A 1 121 ? -1.552 6.727 2.070 1.00 93.69 121 TYR A O 1
ATOM 936 N N . LEU A 1 122 ? -0.740 8.538 3.136 1.00 91.06 122 LEU A N 1
ATOM 937 C CA . LEU A 1 122 ? -1.922 8.710 3.973 1.00 91.06 122 LEU A CA 1
ATOM 938 C C . LEU A 1 122 ? -3.059 9.252 3.094 1.00 91.06 122 LEU A C 1
ATOM 940 O O . LEU A 1 122 ? -2.878 10.238 2.376 1.00 91.06 122 LEU A O 1
ATOM 944 N N . GLY A 1 123 ? -4.195 8.565 3.086 1.00 81.44 123 GLY A N 1
ATOM 945 C CA . GLY A 1 123 ? -5.399 9.020 2.409 1.00 81.44 123 GLY A CA 1
ATOM 946 C C . GLY A 1 123 ? -6.156 10.031 3.266 1.00 81.44 123 GLY A C 1
ATOM 947 O O . GLY A 1 123 ? -6.045 10.036 4.491 1.00 81.44 123 GLY A O 1
ATOM 948 N N . ALA A 1 124 ? -6.906 10.915 2.609 1.00 64.62 124 ALA A N 1
ATOM 949 C CA . ALA A 1 124 ? -7.882 11.744 3.303 1.00 64.62 124 ALA A CA 1
ATOM 950 C C . ALA A 1 124 ? -9.072 10.856 3.697 1.00 64.62 124 ALA A C 1
ATOM 952 O O . ALA A 1 124 ? -9.579 10.101 2.860 1.00 64.62 124 ALA A O 1
ATOM 953 N N . SER A 1 125 ? -9.444 10.901 4.974 1.00 51.56 125 SER A N 1
ATOM 954 C CA . SER A 1 125 ? -10.657 10.293 5.522 1.00 51.56 125 SER A CA 1
ATOM 955 C C . SER A 1 125 ? -11.900 11.132 5.244 1.00 51.56 125 SER A C 1
ATOM 957 O O . SER A 1 125 ? -11.773 12.369 5.082 1.00 51.56 125 SER A O 1
#

Solvent-accessible surface area (backbone atoms only — not comparable to full-atom values): 8350 Å² total; per-residue (Å²): 138,89,82,87,86,82,86,84,88,80,90,81,81,88,75,87,82,82,90,76,85,85,88,82,85,80,85,74,89,74,79,97,78,76,95,72,88,81,92,64,99,78,66,87,86,60,85,71,58,81,87,41,62,73,52,73,46,65,45,83,55,43,63,44,38,62,70,43,40,82,51,67,71,56,49,53,56,32,37,77,73,72,53,62,70,56,94,78,46,41,44,47,70,76,37,79,82,42,33,36,34,41,42,36,98,80,44,34,32,36,36,35,57,52,98,71,27,30,41,35,24,66,38,86,112

pLDDT: mean 74.44, std 22.76, range [36.59, 96.88]

Foldseek 3Di:
DDDDDDDDDDDDDDDDDDDDDDDDDDPDDDDDDDPDDDPDVPDPPDPPDPVFWLDKDWLPCLVCLLVFHDDPVNQVSCVVVVNHADPPWTKDCPDRSAWIWIDGPNWIWIWGDDPTIIIIGTDDD

Mean predicted aligned error: 16.79 Å

Nearest PDB structures (foldseek):
  7kyw-assembly1_A-2  TM=8.156E-01  e=1.398E-01  Phleum pratense
  6iqi-assembly1_A  TM=8.181E-01  e=2.114E-01  Arabidopsis thaliana
  3nul-assembly1_A  TM=8.075E-01  e=2.677E-01  unclassified
  6iqk-assembly2_B  TM=8.138E-01  e=3.013E-01  Arabidopsis thaliana
  5nzc-assembly1_A  TM=5.866E-01  e=4.049E-01  Betula pendula

Radius of gyration: 25.91 Å; Cα contacts (8 Å, |Δi|>4): 143; chains: 1; bounding box: 69×47×60 Å

Sequence (125 aa):
MRVISEGGGSLARSPRPVCIDSIQATQTCTTESQHALYRSPTACSSAATADNLLFSVPVAHAEELDHQLIPDLLRHRLERRGDRLGTLAQVEVRDPGRLWCICDEGRSYSIRKLTARLAVYLGAS